Protein AF-A0AAE9DNB1-F1 (afdb_monomer)

Nearest PDB structures (foldseek):
  2cpq-assembly1_A  TM=4.325E-01  e=3.159E+00  Homo sapiens
  2qnd-assembly2_B  TM=4.187E-01  e=4.924E+00  Homo sapiens
  8i0p-assembly1_O  TM=4.265E-01  e=7.204E+00  Homo sapiens
  7lu8-assembly1_A  TM=4.722E-01  e=7.675E+00  Homo sapiens
  2hiy-assembly1_B  TM=3.455E-01  e=8.713E+00  Streptococcus pneumoniae TIGR4

Organism: Caenorhabditis briggsae (NCBI:txid6238)

Structure (mmCIF, N/CA/C/O backbone):
data_AF-A0AAE9DNB1-F1
#
_entry.id   AF-A0AAE9DNB1-F1
#
loop_
_atom_site.group_PDB
_atom_site.id
_atom_site.type_symbol
_atom_site.label_atom_id
_atom_site.label_alt_id
_atom_site.label_comp_id
_atom_site.label_asym_id
_atom_site.label_entity_id
_atom_site.label_seq_id
_atom_site.pdbx_PDB_ins_code
_atom_site.Cartn_x
_atom_site.Cartn_y
_atom_site.Cartn_z
_atom_site.occupancy
_atom_site.B_iso_or_equiv
_atom_site.auth_seq_id
_atom_site.auth_comp_id
_atom_site.auth_asym_id
_atom_site.auth_atom_id
_atom_site.pdbx_PDB_model_num
ATOM 1 N N . MET A 1 1 ? -0.825 -10.882 4.317 1.00 39.72 1 MET A N 1
ATOM 2 C CA . MET A 1 1 ? -0.260 -10.509 3.007 1.00 39.72 1 MET A CA 1
ATOM 3 C C . MET A 1 1 ? -1.409 -9.978 2.186 1.00 39.72 1 MET A C 1
ATOM 5 O O . MET A 1 1 ? -2.248 -10.760 1.765 1.00 39.72 1 MET A O 1
ATOM 9 N N . MET A 1 2 ? -1.492 -8.659 2.060 1.00 45.00 2 MET A N 1
ATOM 10 C CA . MET A 1 2 ? -2.444 -7.967 1.210 1.00 45.00 2 MET A CA 1
ATOM 11 C C . MET A 1 2 ? -2.072 -8.243 -0.237 1.00 45.00 2 MET A C 1
ATOM 13 O O . MET A 1 2 ? -0.975 -7.932 -0.697 1.00 45.00 2 MET A O 1
ATOM 17 N N . LEU A 1 3 ? -2.996 -8.883 -0.928 1.00 46.09 3 LEU A N 1
ATOM 18 C CA . LEU A 1 3 ? -2.931 -9.140 -2.344 1.00 46.09 3 LEU A CA 1
ATOM 19 C C . LEU A 1 3 ? -3.875 -8.154 -3.013 1.00 46.09 3 LEU A C 1
ATOM 21 O O . LEU A 1 3 ? -5.077 -8.119 -2.737 1.00 46.09 3 LEU A O 1
ATOM 25 N N . VAL A 1 4 ? -3.289 -7.325 -3.866 1.00 54.69 4 VAL A N 1
ATOM 26 C CA . VAL A 1 4 ? -4.023 -6.426 -4.744 1.00 54.69 4 VAL A CA 1
ATOM 27 C C . VAL A 1 4 ? -4.200 -7.163 -6.056 1.00 54.69 4 VAL A C 1
ATOM 29 O O . VAL A 1 4 ? -3.256 -7.309 -6.833 1.00 54.69 4 VAL A O 1
ATOM 32 N N . PHE A 1 5 ? -5.401 -7.676 -6.288 1.00 55.28 5 PHE A N 1
ATOM 33 C CA . PHE A 1 5 ? -5.749 -8.266 -7.569 1.00 55.28 5 PHE A CA 1
ATOM 34 C C . PHE A 1 5 ? -6.357 -7.177 -8.434 1.00 55.28 5 PHE A C 1
ATOM 36 O O . PHE A 1 5 ? -7.353 -6.566 -8.064 1.00 55.28 5 PHE A O 1
ATOM 43 N N . GLY A 1 6 ? -5.731 -6.910 -9.572 1.00 60.50 6 GLY A N 1
ATOM 44 C CA . GLY A 1 6 ? -6.165 -5.875 -10.497 1.00 60.50 6 GLY A CA 1
ATOM 45 C C . GLY A 1 6 ? -6.032 -6.346 -11.932 1.00 60.50 6 GLY A C 1
ATOM 46 O O . GLY A 1 6 ? -5.068 -7.038 -12.269 1.00 60.50 6 GLY A O 1
ATOM 47 N N . LYS A 1 7 ? -6.974 -5.955 -12.792 1.00 62.94 7 LYS A N 1
ATOM 48 C CA . LYS A 1 7 ? -6.807 -6.071 -14.241 1.00 62.94 7 LYS A CA 1
ATOM 49 C C . LYS A 1 7 ? -6.617 -4.683 -14.842 1.00 62.94 7 LYS A C 1
ATOM 51 O O . LYS A 1 7 ? -7.499 -3.828 -14.791 1.00 62.94 7 LYS A O 1
ATOM 56 N N . VAL A 1 8 ? -5.449 -4.475 -15.440 1.00 69.62 8 VAL A N 1
ATOM 57 C CA . VAL A 1 8 ? -5.194 -3.305 -16.279 1.00 69.62 8 VAL A CA 1
ATOM 58 C C . VAL A 1 8 ? -5.805 -3.580 -17.650 1.00 69.62 8 VAL A C 1
ATOM 60 O O . VAL A 1 8 ? -5.462 -4.574 -18.293 1.00 69.62 8 VAL A O 1
ATOM 63 N N . GLU A 1 9 ? -6.708 -2.717 -18.106 1.00 71.31 9 GLU A N 1
ATOM 64 C CA . GLU A 1 9 ? -7.302 -2.804 -19.440 1.00 71.31 9 GLU A CA 1
ATOM 65 C C . GLU A 1 9 ? -6.938 -1.570 -20.269 1.00 71.31 9 GLU A C 1
ATOM 67 O O . GLU A 1 9 ? -6.802 -0.463 -19.752 1.00 71.31 9 GLU A O 1
ATOM 72 N N . ASN A 1 10 ? -6.810 -1.746 -21.586 1.00 74.81 10 ASN A N 1
ATOM 73 C CA . ASN A 1 10 ? -6.591 -0.643 -22.531 1.00 74.81 10 ASN A CA 1
ATOM 74 C C . ASN A 1 10 ? -5.307 0.181 -22.269 1.00 74.81 10 ASN A C 1
ATOM 76 O O . ASN A 1 10 ? -5.272 1.387 -22.529 1.00 74.81 10 ASN A O 1
ATOM 80 N N . VAL A 1 11 ? -4.248 -0.463 -21.762 1.00 78.50 11 VAL A N 1
ATOM 81 C CA . VAL A 1 11 ? -2.911 0.125 -21.564 1.00 78.50 11 VAL A CA 1
ATOM 82 C C . VAL A 1 11 ? -1.888 -0.706 -22.319 1.00 78.50 11 VAL A C 1
ATOM 84 O O . VAL A 1 11 ? -1.831 -1.922 -22.140 1.00 78.50 11 VAL A O 1
ATOM 87 N N . ASP A 1 12 ? -1.066 -0.046 -23.130 1.00 86.25 12 ASP A N 1
ATOM 88 C CA . ASP A 1 12 ? 0.151 -0.660 -23.644 1.00 86.25 12 ASP A CA 1
ATOM 89 C C . ASP A 1 12 ? 1.218 -0.637 -22.544 1.00 86.25 12 ASP A C 1
ATOM 91 O O . ASP A 1 12 ? 1.719 0.415 -22.149 1.00 86.25 12 ASP A O 1
ATOM 95 N N . LEU A 1 13 ? 1.545 -1.821 -22.030 1.00 84.31 13 LEU A N 1
ATOM 96 C CA . LEU A 1 13 ? 2.520 -2.012 -20.960 1.00 84.31 13 LEU A CA 1
ATO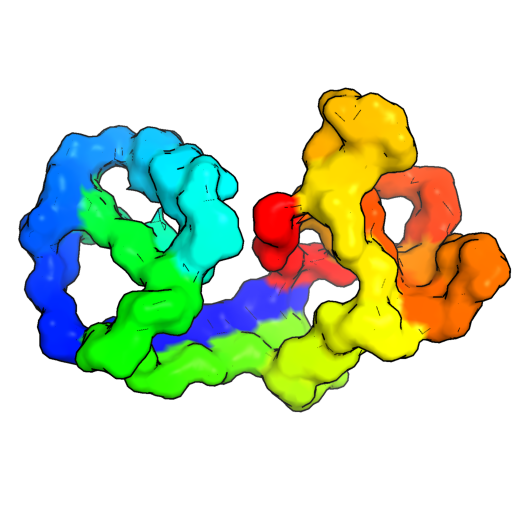M 97 C C . LEU A 1 13 ? 3.970 -1.707 -21.391 1.00 84.31 13 LEU A C 1
ATOM 99 O O . LEU A 1 13 ? 4.879 -1.737 -20.559 1.00 84.31 13 LEU A O 1
ATOM 103 N N . ALA A 1 14 ? 4.202 -1.415 -22.672 1.00 88.75 14 ALA A N 1
ATOM 104 C CA . ALA A 1 14 ? 5.486 -0.974 -23.205 1.00 88.75 14 ALA A CA 1
ATOM 105 C C . ALA A 1 14 ? 5.618 0.556 -23.342 1.00 88.75 14 ALA A C 1
ATOM 107 O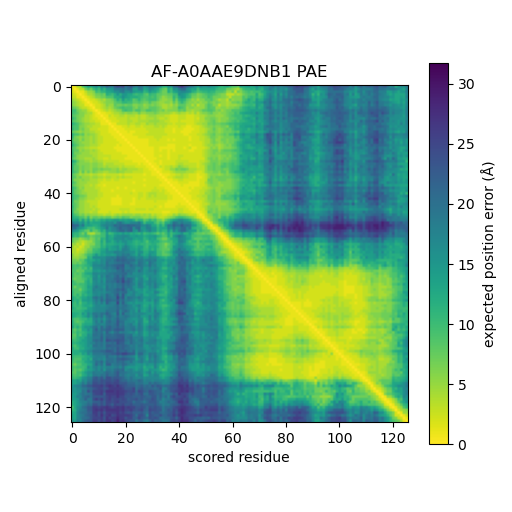 O . ALA A 1 14 ? 6.723 1.031 -23.593 1.00 88.75 14 ALA A O 1
ATOM 108 N N . ASP A 1 15 ? 4.547 1.332 -23.137 1.00 88.62 15 ASP A N 1
ATOM 109 C CA . ASP A 1 15 ? 4.546 2.798 -23.328 1.00 88.62 15 ASP A CA 1
ATOM 110 C C . ASP A 1 15 ? 5.209 3.570 -22.165 1.00 88.62 15 ASP A C 1
ATOM 112 O O . ASP A 1 15 ? 5.429 4.779 -22.220 1.00 88.62 15 ASP A O 1
ATOM 116 N N . GLY A 1 16 ? 5.560 2.871 -21.082 1.00 88.69 16 GLY A N 1
ATOM 117 C CA . GLY A 1 16 ? 6.235 3.472 -19.935 1.00 88.69 16 GLY A CA 1
ATOM 118 C C . GLY A 1 16 ? 7.677 3.908 -20.239 1.00 88.69 16 GLY A C 1
ATOM 119 O O . GLY A 1 16 ? 8.384 3.232 -20.991 1.00 88.69 16 GLY A O 1
ATOM 120 N N . PRO A 1 17 ? 8.189 4.985 -19.617 1.00 93.31 17 PRO A N 1
ATOM 121 C CA . PRO A 1 17 ? 9.609 5.328 -19.695 1.00 93.31 17 PRO A CA 1
ATOM 122 C C . PRO A 1 17 ? 10.492 4.216 -19.116 1.00 93.31 17 PRO A C 1
ATOM 124 O O . PRO A 1 17 ? 10.143 3.596 -18.110 1.00 93.31 17 PRO A O 1
ATOM 127 N N . VAL A 1 18 ? 11.673 4.004 -19.705 1.00 95.12 18 VAL A N 1
ATOM 128 C CA . VAL A 1 18 ? 12.663 3.068 -19.154 1.00 95.12 18 VAL A CA 1
ATOM 129 C C . VAL A 1 18 ? 13.245 3.643 -17.862 1.00 95.12 18 VAL A C 1
ATOM 131 O O . VAL A 1 18 ? 13.827 4.730 -17.864 1.00 95.12 18 VAL A O 1
ATOM 134 N N . LYS A 1 19 ? 13.086 2.919 -16.752 1.00 93.19 19 LYS A N 1
ATOM 135 C CA . LYS A 1 19 ? 13.600 3.285 -15.423 1.00 93.19 19 LYS A CA 1
ATOM 136 C C . LYS A 1 19 ? 14.351 2.104 -14.807 1.00 93.19 19 LYS A C 1
ATOM 138 O O . LYS A 1 19 ? 14.132 0.958 -15.182 1.00 93.19 19 LYS A O 1
ATOM 143 N N . SER A 1 20 ? 15.221 2.376 -13.832 1.00 90.62 20 SER A N 1
ATOM 144 C CA . SER A 1 20 ? 15.668 1.320 -12.918 1.00 90.62 20 SER A CA 1
ATOM 145 C C . SER A 1 20 ? 14.488 0.844 -12.070 1.00 90.62 20 SER A C 1
ATOM 147 O O . SER A 1 20 ? 13.562 1.617 -11.814 1.00 90.62 20 SER A O 1
ATOM 149 N N . GLU A 1 21 ? 14.533 -0.404 -11.606 1.00 82.75 21 GLU A N 1
ATOM 150 C CA . GLU A 1 21 ? 13.504 -0.973 -10.726 1.00 82.75 21 GLU A CA 1
ATOM 151 C C . GLU A 1 21 ? 13.247 -0.065 -9.515 1.00 82.75 21 GLU A C 1
ATOM 153 O O . GLU A 1 21 ? 12.113 0.345 -9.274 1.00 82.75 21 GLU A O 1
ATOM 158 N N . LYS A 1 22 ? 14.325 0.381 -8.851 1.00 84.12 22 LYS A N 1
ATOM 159 C CA . LYS A 1 22 ? 14.258 1.341 -7.744 1.00 84.12 22 LYS A CA 1
ATOM 160 C C . LYS A 1 22 ? 13.507 2.621 -8.118 1.00 84.12 22 LYS A C 1
ATOM 162 O O . LYS A 1 22 ? 12.596 3.010 -7.407 1.00 84.12 22 LYS A O 1
ATOM 167 N N . ASN A 1 23 ? 13.846 3.260 -9.238 1.00 88.31 23 ASN A N 1
ATOM 168 C CA . ASN A 1 23 ? 13.211 4.524 -9.625 1.00 88.31 23 ASN A CA 1
ATOM 169 C C . ASN A 1 23 ? 11.763 4.337 -10.105 1.00 88.31 23 ASN A C 1
ATOM 171 O O . ASN A 1 23 ? 10.986 5.291 -10.109 1.00 88.31 23 ASN A O 1
ATOM 175 N N . CYS A 1 24 ? 11.405 3.134 -10.555 1.00 85.38 24 CYS A N 1
ATOM 176 C CA . CYS A 1 24 ? 10.030 2.794 -10.887 1.00 85.38 24 CYS A CA 1
ATOM 177 C C . CYS A 1 24 ? 9.170 2.693 -9.626 1.00 85.38 24 CYS A C 1
ATOM 179 O O . CYS A 1 24 ? 8.122 3.332 -9.541 1.00 85.38 24 CYS A O 1
ATOM 181 N N . ILE A 1 25 ? 9.672 1.963 -8.628 1.00 78.94 25 ILE A N 1
ATOM 182 C CA . ILE A 1 25 ? 9.016 1.776 -7.333 1.00 78.94 25 ILE A CA 1
ATOM 183 C C . ILE A 1 25 ? 8.962 3.100 -6.562 1.00 78.94 25 ILE A C 1
ATOM 185 O O . ILE A 1 25 ? 7.875 3.536 -6.193 1.00 78.94 25 ILE A O 1
ATOM 189 N N . ASP A 1 26 ? 10.102 3.777 -6.387 1.00 81.94 26 ASP A N 1
ATOM 190 C CA . ASP A 1 26 ? 10.196 5.055 -5.668 1.00 81.94 26 ASP A CA 1
ATOM 191 C C . ASP A 1 26 ? 9.300 6.126 -6.310 1.00 81.94 26 ASP A C 1
ATOM 193 O O . ASP A 1 26 ? 8.710 6.946 -5.612 1.00 81.94 26 ASP A O 1
ATOM 197 N N . GLY A 1 27 ? 9.180 6.113 -7.644 1.00 83.94 27 GLY A N 1
ATOM 198 C CA . GLY A 1 27 ? 8.315 7.035 -8.374 1.00 83.94 27 GLY A CA 1
ATOM 199 C C . GLY A 1 27 ? 6.845 6.861 -7.998 1.00 83.94 27 GLY A C 1
ATOM 200 O O . GLY A 1 27 ? 6.200 7.835 -7.627 1.00 83.94 27 GLY A O 1
ATOM 201 N N . CYS A 1 28 ? 6.339 5.626 -8.023 1.00 82.56 28 CYS A N 1
ATOM 202 C CA . CYS A 1 28 ? 4.986 5.333 -7.547 1.00 82.56 28 CYS A CA 1
ATOM 203 C C . CYS A 1 28 ? 4.830 5.661 -6.055 1.00 82.56 28 CYS A C 1
ATOM 205 O O . CYS A 1 28 ? 3.862 6.299 -5.675 1.00 82.56 28 CYS A O 1
ATOM 207 N N . PHE A 1 29 ? 5.821 5.333 -5.222 1.00 75.94 29 PHE A N 1
ATOM 208 C CA . PHE A 1 29 ? 5.796 5.647 -3.788 1.00 75.94 29 PHE A CA 1
ATOM 209 C C . PHE A 1 29 ? 5.737 7.155 -3.490 1.00 75.94 29 PHE A C 1
ATOM 211 O O . PHE A 1 29 ? 5.202 7.580 -2.472 1.00 75.94 29 PHE A O 1
ATOM 218 N N . SER A 1 30 ? 6.298 7.988 -4.369 1.00 79.19 30 SER A N 1
ATOM 219 C CA . SER A 1 30 ? 6.244 9.446 -4.225 1.00 79.19 30 SER A CA 1
ATOM 220 C C . SER A 1 30 ? 4.912 10.071 -4.660 1.00 79.19 30 SER A C 1
ATOM 222 O O . SER A 1 30 ? 4.670 11.242 -4.363 1.00 79.19 30 SER A O 1
ATOM 224 N N . GLU A 1 31 ? 4.052 9.317 -5.351 1.00 77.44 31 GLU A N 1
ATOM 225 C CA . GLU A 1 31 ? 2.745 9.771 -5.826 1.00 77.44 31 GLU A CA 1
ATOM 226 C C . GLU A 1 31 ? 1.633 9.315 -4.875 1.00 77.44 31 GLU A C 1
ATOM 228 O O . GLU A 1 31 ? 1.374 8.127 -4.715 1.00 77.44 31 GLU A O 1
ATOM 233 N N . THR A 1 32 ? 0.923 10.274 -4.276 1.00 72.00 32 THR A N 1
ATOM 234 C CA . THR A 1 32 ? -0.091 10.021 -3.234 1.00 72.00 32 THR A CA 1
ATOM 235 C C . THR A 1 32 ? -1.276 9.170 -3.684 1.00 72.00 32 THR A C 1
ATOM 237 O O . THR A 1 32 ? -2.019 8.666 -2.847 1.00 72.00 32 THR A O 1
ATOM 240 N N . ASP A 1 33 ? -1.513 9.062 -4.990 1.00 72.06 33 ASP A N 1
ATOM 241 C CA . ASP A 1 33 ? -2.601 8.273 -5.556 1.00 72.06 33 ASP A CA 1
ATOM 242 C C . ASP A 1 33 ? -2.120 7.048 -6.340 1.00 72.06 33 ASP A C 1
ATOM 244 O O . ASP A 1 33 ? -2.970 6.328 -6.863 1.00 72.06 33 ASP A O 1
ATOM 248 N N . CYS A 1 34 ? -0.813 6.761 -6.403 1.00 77.44 34 CYS A N 1
ATOM 249 C CA . CYS A 1 34 ? -0.312 5.565 -7.076 1.00 77.44 34 CYS A CA 1
ATOM 250 C C . CYS A 1 34 ? -0.575 4.298 -6.256 1.00 77.44 34 CYS A C 1
ATOM 252 O O . CYS A 1 34 ? -0.205 4.188 -5.091 1.00 77.44 34 CYS A O 1
ATOM 254 N N . VAL A 1 35 ? -1.204 3.312 -6.896 1.00 74.62 35 VAL A N 1
ATOM 255 C CA . VAL A 1 35 ? -1.553 2.016 -6.301 1.00 74.62 35 VAL A CA 1
ATOM 256 C C . VAL A 1 35 ? -0.701 0.867 -6.834 1.00 74.62 35 VAL A C 1
ATOM 258 O O . VAL A 1 35 ? -0.491 -0.106 -6.118 1.00 74.62 35 VAL A O 1
ATOM 261 N N . VAL A 1 36 ? -0.201 0.947 -8.074 1.00 78.62 36 VAL A N 1
ATOM 262 C CA . VAL A 1 36 ? 0.627 -0.114 -8.676 1.00 78.62 36 VAL A CA 1
ATOM 263 C C . VAL A 1 36 ? 1.731 0.488 -9.540 1.00 78.62 36 VAL A C 1
ATOM 265 O O . VAL A 1 36 ? 1.452 1.265 -10.447 1.00 78.62 36 VAL A O 1
ATOM 268 N N . ALA A 1 37 ? 2.975 0.057 -9.325 1.00 85.56 37 ALA A N 1
ATOM 269 C CA . ALA A 1 37 ? 4.064 0.210 -10.287 1.00 85.56 37 ALA A CA 1
ATOM 270 C C . ALA A 1 37 ? 4.234 -1.097 -11.070 1.00 85.56 37 ALA A C 1
ATOM 272 O O . ALA A 1 37 ? 4.390 -2.167 -10.484 1.00 85.56 37 ALA A O 1
ATOM 273 N N . TYR A 1 38 ? 4.224 -1.016 -12.393 1.00 85.00 38 TYR A N 1
ATOM 274 C CA . TYR A 1 38 ? 4.509 -2.131 -13.286 1.00 85.00 38 TYR A CA 1
ATOM 275 C C . TYR A 1 38 ? 5.804 -1.868 -14.046 1.00 85.00 38 TYR A C 1
ATOM 277 O O . TYR A 1 38 ? 5.983 -0.791 -14.613 1.00 85.00 38 TYR A O 1
ATOM 285 N N . MET A 1 39 ? 6.672 -2.877 -14.109 1.00 88.69 39 MET A N 1
ATOM 286 C CA . MET A 1 39 ? 7.861 -2.874 -14.953 1.00 88.69 39 MET A CA 1
ATOM 287 C C . MET A 1 39 ? 7.885 -4.125 -15.829 1.00 88.69 39 MET A C 1
ATOM 289 O O . MET A 1 39 ? 7.745 -5.241 -15.329 1.00 88.69 39 MET A O 1
ATOM 293 N N . ASN A 1 40 ? 8.089 -3.944 -17.134 1.00 85.38 40 ASN A N 1
ATOM 294 C CA . ASN A 1 40 ? 8.318 -5.063 -18.047 1.00 85.38 40 ASN A CA 1
ATOM 295 C C . ASN A 1 40 ? 9.808 -5.456 -18.115 1.00 85.38 40 ASN A C 1
ATOM 297 O O . ASN A 1 40 ? 10.683 -4.781 -17.575 1.00 85.38 40 ASN A O 1
ATOM 301 N N . SER A 1 41 ? 10.119 -6.528 -18.848 1.00 91.00 41 SER A N 1
ATOM 302 C CA . SER A 1 41 ? 11.494 -7.023 -19.028 1.00 91.00 41 SER A CA 1
ATOM 303 C C . SER A 1 41 ? 12.446 -6.042 -19.723 1.00 91.00 41 SER A C 1
ATOM 305 O O . SER A 1 41 ? 13.659 -6.210 -19.635 1.00 91.00 41 SER A O 1
ATOM 307 N N . ASN A 1 42 ? 11.914 -5.041 -20.427 1.00 91.19 42 ASN A N 1
ATOM 308 C CA . ASN A 1 42 ? 12.692 -4.009 -21.113 1.00 91.19 42 ASN A CA 1
ATOM 309 C C . ASN A 1 42 ? 12.940 -2.781 -20.215 1.00 91.19 42 ASN A C 1
ATOM 311 O O . ASN A 1 42 ? 13.586 -1.826 -20.643 1.00 91.19 42 ASN A O 1
ATOM 315 N N . GLY A 1 43 ? 12.426 -2.791 -18.980 1.00 89.31 43 GLY A N 1
ATOM 316 C CA . GLY A 1 43 ? 12.554 -1.701 -18.017 1.00 89.31 43 GLY A CA 1
ATOM 317 C C . GLY A 1 43 ? 11.536 -0.574 -18.196 1.00 89.31 43 GLY A C 1
ATOM 318 O O . GLY A 1 43 ? 11.630 0.423 -17.479 1.00 89.31 43 GLY A O 1
ATOM 319 N N . ASN A 1 44 ? 10.567 -0.695 -19.116 1.00 92.81 44 ASN A N 1
ATOM 320 C CA . ASN A 1 44 ? 9.477 0.278 -19.230 1.00 92.81 44 ASN A CA 1
ATOM 321 C C . ASN A 1 44 ? 8.652 0.244 -17.941 1.00 92.81 44 ASN A C 1
ATOM 323 O O . ASN A 1 44 ? 8.147 -0.813 -17.562 1.00 92.81 44 ASN A O 1
ATOM 327 N N . CYS A 1 45 ? 8.530 1.395 -17.287 1.00 91.44 45 CYS A N 1
ATOM 328 C CA . CYS A 1 45 ? 7.853 1.550 -16.009 1.00 91.44 45 CYS A CA 1
ATOM 329 C C . CYS A 1 45 ? 6.556 2.346 -16.162 1.00 91.44 45 CYS A C 1
ATOM 331 O O . CYS A 1 45 ? 6.576 3.459 -16.690 1.00 91.44 45 CYS A O 1
ATOM 333 N N . ILE A 1 46 ? 5.453 1.815 -15.642 1.00 87.56 46 ILE A N 1
ATOM 334 C CA . ILE A 1 46 ? 4.142 2.467 -15.629 1.00 87.56 46 ILE A CA 1
ATOM 335 C C . ILE A 1 46 ? 3.610 2.480 -14.199 1.00 87.56 46 ILE A C 1
ATOM 337 O O . ILE A 1 46 ? 3.576 1.443 -13.541 1.00 87.56 46 ILE A O 1
ATOM 341 N N . SER A 1 47 ? 3.175 3.652 -13.746 1.00 84.75 47 SER A N 1
ATOM 342 C CA . SER A 1 47 ? 2.443 3.828 -12.493 1.00 84.75 47 SER A CA 1
ATOM 343 C C . SER A 1 47 ? 0.943 3.870 -12.774 1.00 84.75 47 SER A C 1
ATOM 345 O O . SER A 1 47 ? 0.498 4.448 -13.768 1.00 84.75 47 SER A O 1
ATOM 347 N N . PHE A 1 48 ? 0.167 3.247 -11.903 1.00 78.44 48 PHE A N 1
ATOM 348 C CA . PHE A 1 48 ? -1.283 3.168 -11.970 1.00 78.44 48 PHE A CA 1
ATOM 349 C C . PHE A 1 48 ? -1.860 3.824 -10.729 1.00 78.44 48 PHE A C 1
ATOM 351 O O . PHE A 1 48 ? -1.578 3.360 -9.628 1.00 78.44 48 PHE A O 1
ATOM 358 N N . ASN A 1 49 ? -2.685 4.855 -10.911 1.00 76.44 49 ASN A N 1
ATOM 359 C CA . ASN A 1 49 ? -3.201 5.662 -9.809 1.00 76.44 49 ASN A CA 1
ATOM 360 C C . ASN A 1 49 ? -4.705 5.424 -9.591 1.00 76.44 49 ASN A C 1
ATOM 362 O O . ASN A 1 49 ? -5.429 5.108 -10.538 1.00 76.44 49 ASN A O 1
ATO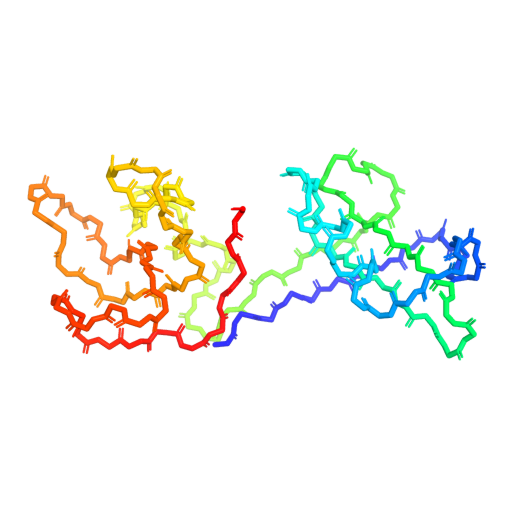M 366 N N . TYR A 1 50 ? -5.190 5.608 -8.360 1.00 65.81 50 TYR A N 1
ATOM 367 C CA . TYR A 1 50 ? -6.595 5.419 -7.969 1.00 65.81 50 TYR A CA 1
ATOM 368 C C . TYR A 1 50 ? -7.555 6.284 -8.804 1.00 65.81 50 TYR A C 1
ATOM 370 O O . TYR A 1 50 ? -8.610 5.816 -9.225 1.00 65.81 50 TYR A O 1
ATOM 378 N N . ASN A 1 51 ? -7.149 7.520 -9.119 1.00 60.41 51 ASN A N 1
ATOM 379 C CA . ASN A 1 51 ? -7.932 8.478 -9.909 1.00 60.41 51 ASN A CA 1
ATOM 380 C C . ASN A 1 51 ? -7.771 8.309 -11.427 1.00 60.41 51 ASN A C 1
ATOM 382 O O . ASN A 1 51 ? -8.278 9.121 -12.205 1.00 60.41 51 ASN A O 1
ATOM 386 N N . TYR A 1 52 ? -7.068 7.273 -11.892 1.00 59.34 52 TYR A N 1
ATOM 387 C CA . TYR A 1 52 ? -6.939 6.977 -13.317 1.0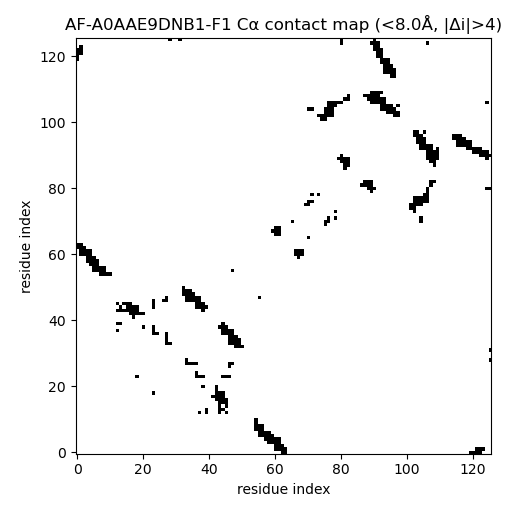0 59.34 52 TYR A CA 1
ATOM 388 C C . TYR A 1 52 ? -8.218 6.271 -13.820 1.00 59.34 52 TYR A C 1
ATOM 390 O O . TYR A 1 52 ? -8.192 5.133 -14.296 1.00 59.34 52 TYR A O 1
ATOM 398 N N . GLU A 1 53 ? -9.353 6.972 -13.695 1.00 51.34 53 GLU A N 1
ATOM 399 C CA . GLU A 1 53 ? -10.762 6.536 -13.788 1.00 51.34 53 GLU A CA 1
ATOM 400 C C . GLU A 1 53 ? -11.202 5.894 -15.127 1.00 51.34 53 GLU A C 1
ATOM 402 O O . GLU A 1 53 ? -12.395 5.754 -15.390 1.00 51.34 53 GLU A O 1
ATOM 407 N N . LYS A 1 54 ? -10.288 5.475 -16.012 1.00 51.47 54 LYS A N 1
ATOM 408 C CA . LYS A 1 54 ? -10.653 4.820 -17.286 1.00 51.47 54 LYS A CA 1
ATOM 409 C C . LYS A 1 54 ? -9.812 3.621 -17.727 1.00 51.47 54 LYS A C 1
ATOM 411 O O . LYS A 1 54 ? -10.153 3.041 -18.755 1.00 51.47 54 LYS A O 1
ATOM 416 N N . LYS A 1 55 ? -8.743 3.232 -17.020 1.00 58.22 55 LYS A N 1
ATOM 417 C CA . LYS A 1 55 ? -7.862 2.128 -17.486 1.00 58.22 55 LYS A CA 1
ATOM 418 C C . LYS A 1 55 ? -7.625 0.996 -16.485 1.00 58.22 55 LYS A C 1
ATOM 420 O O . LYS A 1 55 ? -7.043 -0.029 -16.830 1.00 58.22 55 LYS A O 1
ATOM 425 N N . LEU A 1 56 ? -8.100 1.155 -15.257 1.00 60.41 56 LEU A N 1
ATOM 426 C CA . LEU A 1 56 ? -8.058 0.111 -14.245 1.00 60.41 56 LEU A CA 1
ATOM 427 C C . LEU A 1 56 ? -9.490 -0.317 -13.957 1.00 60.41 56 LEU A C 1
ATOM 429 O O . LEU A 1 56 ? -10.275 0.452 -13.407 1.00 60.41 56 LEU A O 1
ATOM 433 N N . SER A 1 57 ? -9.840 -1.529 -14.369 1.00 53.62 57 SER A N 1
ATOM 434 C CA . SER A 1 57 ? -11.144 -2.121 -14.090 1.00 53.62 57 SER A CA 1
ATOM 435 C C . SER A 1 57 ? -10.936 -3.302 -13.151 1.00 53.62 57 SER A C 1
ATOM 437 O O . SER A 1 57 ? -10.173 -4.207 -13.479 1.00 53.62 57 SER A O 1
ATOM 439 N N . HIS A 1 58 ? -11.655 -3.313 -12.026 1.00 58.00 58 HIS A N 1
ATOM 440 C CA . HIS A 1 58 ? -11.655 -4.389 -11.026 1.00 58.00 58 HIS A CA 1
ATOM 441 C C . HIS A 1 58 ? -10.364 -4.474 -10.203 1.00 58.00 58 HIS A C 1
ATOM 443 O O . HIS A 1 58 ? -9.478 -5.266 -10.508 1.00 58.00 58 HIS A O 1
ATOM 449 N N . PHE A 1 59 ? -10.290 -3.676 -9.133 1.00 57.41 59 PHE A N 1
ATOM 450 C CA . PHE A 1 59 ? -9.382 -3.943 -8.020 1.00 57.41 59 PHE A CA 1
ATOM 451 C C . PHE A 1 59 ? -10.128 -4.694 -6.921 1.00 57.41 59 PHE A C 1
ATOM 453 O O . PHE A 1 59 ? -11.104 -4.184 -6.369 1.00 57.41 59 PHE A O 1
ATOM 460 N N . GLU A 1 60 ? -9.648 -5.884 -6.588 1.00 57.19 60 GLU A N 1
ATOM 461 C CA . GLU A 1 60 ? -10.037 -6.607 -5.387 1.00 57.19 60 GLU A CA 1
ATOM 462 C C . GLU A 1 60 ? -8.861 -6.623 -4.417 1.00 57.19 60 GLU A C 1
ATOM 464 O O . GLU A 1 60 ? -7.789 -7.165 -4.692 1.00 57.19 60 GLU A O 1
ATOM 469 N N . TRP A 1 61 ? -9.085 -6.002 -3.265 1.00 60.03 61 TRP A N 1
ATOM 470 C CA . TRP A 1 61 ? -8.184 -6.071 -2.128 1.00 60.03 61 TRP A CA 1
ATOM 471 C C . TRP A 1 61 ? -8.584 -7.272 -1.288 1.00 60.03 61 TRP A C 1
ATOM 473 O O . TRP A 1 61 ? -9.753 -7.418 -0.915 1.00 60.03 61 TRP A O 1
ATOM 483 N N . THR A 1 62 ? -7.621 -8.129 -0.979 1.00 57.25 62 THR A N 1
ATOM 484 C CA . THR A 1 62 ? -7.812 -9.185 0.010 1.00 57.25 62 THR A CA 1
ATOM 485 C C . THR A 1 62 ? -6.525 -9.401 0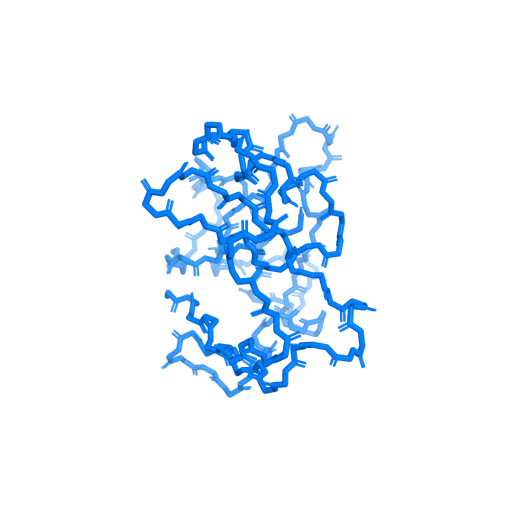.779 1.00 57.25 62 THR A C 1
ATOM 487 O O . THR A 1 62 ? -5.446 -9.505 0.209 1.00 57.25 62 THR A O 1
ATOM 490 N N . ASP A 1 63 ? -6.626 -9.465 2.095 1.00 59.03 63 ASP A N 1
ATOM 491 C CA . ASP A 1 63 ? -5.542 -9.887 2.980 1.00 59.03 63 ASP A CA 1
ATOM 492 C C . ASP A 1 63 ? -5.641 -11.382 3.333 1.00 59.03 63 ASP A C 1
ATOM 494 O O . ASP A 1 63 ? -4.788 -11.901 4.055 1.00 59.03 63 ASP A O 1
ATOM 498 N N . GLY A 1 64 ? -6.664 -12.075 2.811 1.00 58.53 64 GLY A N 1
ATOM 499 C CA . GLY A 1 64 ? -7.019 -13.450 3.164 1.00 58.53 64 GLY A CA 1
ATOM 500 C C . GLY A 1 64 ? -7.791 -13.587 4.484 1.00 58.53 64 GLY A C 1
ATOM 501 O O . GLY A 1 64 ? -8.195 -14.697 4.825 1.00 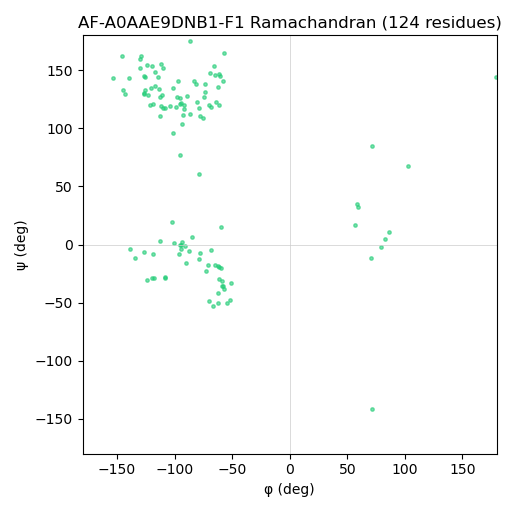58.53 64 GLY A O 1
ATOM 502 N N . TYR A 1 65 ? -8.027 -12.485 5.203 1.00 53.78 65 TYR A N 1
ATOM 503 C CA . TYR A 1 65 ? -8.654 -12.446 6.529 1.00 53.78 65 TYR A CA 1
ATOM 504 C C . TYR A 1 65 ? -9.970 -11.654 6.545 1.00 53.78 65 TYR A C 1
ATOM 506 O O . TYR A 1 65 ? -10.865 -11.963 7.333 1.00 53.78 65 TYR A O 1
ATOM 514 N N . THR A 1 66 ? -10.124 -10.664 5.665 1.00 58.94 66 THR A N 1
ATOM 515 C CA . THR A 1 66 ? -11.288 -9.778 5.573 1.00 58.94 66 THR A CA 1
ATOM 516 C C . THR A 1 66 ? -11.841 -9.695 4.146 1.00 58.94 66 THR A C 1
ATOM 518 O O . THR A 1 66 ? -11.204 -10.109 3.177 1.00 58.94 66 THR A O 1
ATOM 521 N N . LYS A 1 67 ? -13.087 -9.221 4.003 1.00 63.84 67 LYS A N 1
ATOM 522 C CA . LYS A 1 67 ? -13.695 -8.959 2.689 1.00 63.84 67 LYS A CA 1
ATOM 523 C C . LYS A 1 67 ? -13.429 -7.507 2.297 1.00 63.84 67 LYS A C 1
ATOM 525 O O . LYS A 1 67 ? -13.946 -6.599 2.945 1.00 63.84 67 LYS A O 1
ATOM 530 N N . GLY A 1 68 ? -12.690 -7.294 1.211 1.00 64.44 68 GLY A N 1
ATOM 531 C CA . GLY A 1 68 ? -12.348 -5.954 0.732 1.00 64.44 68 GLY A CA 1
ATOM 532 C C . GLY A 1 68 ? -11.334 -5.259 1.643 1.00 64.44 68 GLY A C 1
ATOM 533 O O . GLY A 1 68 ? -10.417 -5.888 2.156 1.00 64.44 68 GLY A O 1
ATOM 534 N N . ASN A 1 69 ? -11.500 -3.954 1.854 1.00 66.12 69 ASN A N 1
ATOM 535 C CA . ASN A 1 69 ? -10.598 -3.122 2.657 1.00 66.12 69 ASN A CA 1
ATOM 536 C C . ASN A 1 69 ? -11.138 -2.819 4.068 1.00 66.12 69 ASN A C 1
ATOM 538 O O . ASN A 1 69 ? -10.691 -1.866 4.702 1.00 66.12 69 ASN A O 1
ATOM 542 N N . SER A 1 70 ? -12.102 -3.595 4.576 1.00 72.44 70 SER A N 1
ATOM 543 C CA . SER A 1 70 ? -12.761 -3.301 5.859 1.00 72.44 70 SER A CA 1
ATOM 544 C C . SER A 1 70 ? -11.785 -3.245 7.039 1.00 72.44 70 SER A C 1
ATOM 546 O O . SER A 1 70 ? -11.996 -2.456 7.961 1.00 72.44 70 SER A O 1
ATOM 548 N N . ALA A 1 71 ? -10.702 -4.032 6.990 1.00 74.38 71 ALA A N 1
ATOM 549 C CA . ALA A 1 71 ? -9.617 -3.985 7.970 1.00 74.38 71 ALA A CA 1
ATOM 550 C C . ALA A 1 71 ? -8.964 -2.594 8.063 1.00 74.38 71 ALA A C 1
ATOM 552 O O . ALA A 1 71 ? -8.618 -2.157 9.154 1.00 74.38 71 ALA A O 1
ATOM 553 N N . LEU A 1 72 ? -8.854 -1.893 6.933 1.00 75.00 72 LEU A N 1
ATOM 554 C CA . LEU A 1 72 ? -8.189 -0.595 6.790 1.00 75.00 72 LEU A CA 1
ATOM 555 C C . LEU A 1 72 ? -9.151 0.591 6.927 1.00 75.00 72 LEU A C 1
ATOM 557 O O . LEU A 1 72 ? -8.757 1.740 6.747 1.00 75.00 72 LEU A O 1
ATOM 561 N N . SER A 1 73 ? -10.430 0.332 7.203 1.00 80.38 73 SER A N 1
ATOM 562 C CA . SER A 1 73 ? -11.394 1.402 7.456 1.00 80.38 73 SER A CA 1
ATOM 563 C C . SER A 1 73 ? -10.971 2.218 8.677 1.00 80.38 73 SER A C 1
ATOM 565 O O . SER A 1 73 ? -10.470 1.659 9.648 1.00 80.38 73 SER A O 1
ATOM 567 N N . SER A 1 74 ? -11.243 3.523 8.687 1.00 82.06 74 SER A N 1
ATOM 568 C CA . SER A 1 74 ? -10.927 4.388 9.836 1.00 82.06 74 SER A CA 1
ATOM 569 C C . SER A 1 74 ? -11.627 3.963 11.132 1.00 82.06 74 SER A C 1
ATOM 571 O O . SER A 1 74 ? -11.162 4.292 12.219 1.00 82.06 74 SER A O 1
ATOM 573 N N . SER A 1 75 ? -12.716 3.191 11.039 1.00 87.31 75 SER A N 1
ATOM 574 C CA . SER A 1 75 ? -13.371 2.559 12.189 1.00 87.31 75 SER A CA 1
ATOM 575 C C . SER A 1 75 ? -12.575 1.412 12.817 1.00 87.31 75 SER A C 1
ATOM 577 O O . SER A 1 75 ? -12.887 1.022 13.936 1.00 87.31 75 SER A O 1
ATOM 579 N N . ASN A 1 76 ? -11.588 0.851 12.113 1.00 84.19 76 ASN A N 1
ATOM 580 C CA . ASN A 1 76 ? -10.800 -0.292 12.574 1.00 84.19 76 ASN A CA 1
ATOM 581 C C . ASN A 1 76 ? -9.287 -0.032 12.604 1.00 84.19 76 ASN A C 1
ATOM 583 O O . ASN A 1 76 ? -8.604 -0.605 13.450 1.00 84.19 76 ASN A O 1
ATOM 587 N N . ALA A 1 77 ? -8.772 0.820 11.718 1.00 86.12 77 ALA A N 1
ATOM 588 C CA . ALA A 1 77 ? -7.359 1.152 11.617 1.00 86.12 77 ALA A CA 1
ATOM 589 C C . ALA A 1 77 ? -7.098 2.636 11.908 1.00 86.12 77 ALA A C 1
ATOM 591 O O . ALA A 1 77 ? -7.820 3.507 11.412 1.00 86.12 77 ALA A O 1
ATOM 592 N N . ALA A 1 78 ? -6.053 2.911 12.685 1.00 88.38 78 ALA A N 1
ATOM 593 C CA . ALA A 1 78 ? -5.415 4.218 12.770 1.00 88.38 78 ALA A CA 1
ATOM 594 C C . ALA A 1 78 ? -4.270 4.236 11.752 1.00 88.38 78 ALA A C 1
ATOM 596 O O . ALA A 1 78 ? -3.339 3.453 11.882 1.00 88.38 78 ALA A O 1
ATOM 597 N N . LEU A 1 79 ? -4.414 5.047 10.700 1.00 85.50 79 LEU A N 1
ATOM 598 C CA . LEU A 1 79 ? -3.439 5.166 9.614 1.00 85.50 79 LEU A CA 1
ATOM 599 C C . LEU A 1 79 ? -2.965 6.620 9.530 1.00 85.50 79 LEU A C 1
ATOM 601 O O . LEU A 1 79 ? -3.788 7.520 9.321 1.00 85.50 79 LEU A O 1
ATOM 605 N N . SER A 1 80 ? -1.670 6.851 9.699 1.00 82.75 80 SER A N 1
ATOM 606 C CA . SER A 1 80 ? -1.034 8.167 9.812 1.00 82.75 80 SER A CA 1
ATOM 607 C C . SER A 1 80 ? 0.005 8.431 8.697 1.00 82.75 80 SER A C 1
ATOM 609 O O . SER A 1 80 ? 0.233 9.584 8.312 1.00 82.75 80 SER A O 1
ATOM 611 N N . GLY A 1 81 ? 0.637 7.371 8.182 1.00 78.50 81 GLY A N 1
ATOM 612 C CA . GLY A 1 81 ? 1.818 7.339 7.317 1.00 78.50 81 GLY A CA 1
ATOM 613 C C . GLY A 1 81 ? 3.135 7.732 8.003 1.00 78.50 81 GLY A C 1
ATOM 614 O O . GLY A 1 81 ? 4.210 7.556 7.416 1.00 78.50 81 GLY A O 1
ATOM 615 N N . TRP A 1 82 ? 3.078 8.287 9.215 1.00 82.25 82 TRP A N 1
ATOM 616 C CA . TRP A 1 82 ? 4.204 8.881 9.930 1.00 82.25 82 TRP A CA 1
ATOM 617 C C . TRP A 1 82 ? 4.003 8.836 11.437 1.00 82.25 82 TRP A C 1
ATOM 619 O O . TRP A 1 82 ? 2.934 9.181 11.938 1.00 82.25 82 TRP A O 1
ATOM 629 N N . ASP A 1 83 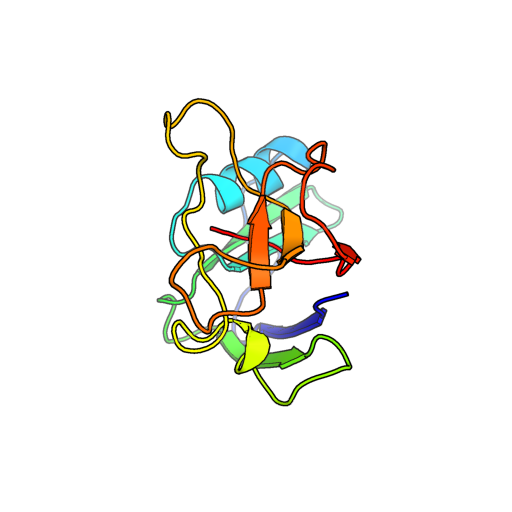? 5.102 8.606 12.150 1.00 83.62 83 ASP A N 1
ATOM 630 C CA . ASP A 1 83 ? 5.115 8.701 13.601 1.00 83.62 83 ASP A CA 1
ATOM 631 C C . ASP A 1 83 ? 4.661 10.087 14.089 1.00 83.62 83 ASP A C 1
ATOM 633 O O . ASP A 1 83 ? 4.653 11.089 13.362 1.00 83.62 83 ASP A O 1
ATOM 637 N N . TYR A 1 84 ? 4.338 10.171 15.379 1.00 84.62 84 TYR A N 1
ATOM 638 C CA . TYR A 1 84 ? 3.873 11.408 16.008 1.00 84.62 84 TYR A CA 1
ATOM 639 C C . TYR A 1 84 ? 4.794 12.618 15.739 1.00 84.62 84 TYR A C 1
ATOM 641 O O . TYR A 1 84 ? 4.321 13.751 15.602 1.00 84.62 84 TYR A O 1
ATOM 649 N N . TYR A 1 85 ? 6.108 12.390 15.626 1.00 88.38 85 TYR A N 1
ATOM 650 C CA . TYR A 1 85 ? 7.098 13.439 15.373 1.00 88.38 85 TYR A CA 1
ATOM 651 C C . TYR A 1 85 ? 7.335 13.746 13.888 1.00 88.38 85 TYR A C 1
ATOM 653 O O . TYR A 1 85 ? 8.045 14.708 13.585 1.00 88.38 85 TYR A O 1
ATOM 661 N N . LYS A 1 86 ? 6.730 12.992 12.962 1.00 84.44 86 LYS A N 1
ATOM 662 C CA . LYS A 1 86 ? 6.922 13.103 11.505 1.00 84.44 86 LYS A CA 1
ATOM 663 C C . LYS A 1 86 ? 8.377 12.918 11.071 1.00 84.44 86 LYS A C 1
ATOM 665 O O . LYS A 1 86 ? 8.859 13.583 10.153 1.00 84.44 86 LYS A O 1
ATOM 670 N N . THR A 1 87 ? 9.089 12.044 11.768 1.00 85.00 87 THR A N 1
ATOM 671 C CA . THR A 1 87 ? 10.495 11.711 11.531 1.00 85.00 87 THR A CA 1
ATOM 672 C C . THR A 1 87 ? 10.677 10.325 10.929 1.00 85.00 87 THR A C 1
ATOM 674 O O . THR A 1 87 ? 11.635 10.112 10.186 1.00 85.00 87 THR A O 1
ATOM 677 N N . VAL A 1 88 ? 9.752 9.403 11.196 1.00 80.56 88 VAL A N 1
ATOM 678 C CA . VAL A 1 88 ? 9.822 8.010 10.756 1.00 80.56 88 VAL A CA 1
ATOM 679 C C . VAL A 1 88 ? 8.554 7.661 9.992 1.00 80.56 88 VAL A C 1
ATOM 681 O O . VAL A 1 88 ? 7.446 7.967 10.424 1.00 80.56 88 VAL A O 1
ATOM 684 N N . ARG A 1 89 ? 8.728 7.023 8.832 1.00 78.19 89 ARG A N 1
ATOM 685 C CA . ARG A 1 89 ? 7.613 6.502 8.042 1.00 78.19 89 ARG A CA 1
ATOM 686 C C . ARG A 1 89 ? 7.031 5.256 8.696 1.00 78.19 89 ARG A C 1
ATOM 688 O O . ARG A 1 89 ? 7.763 4.309 8.990 1.00 78.19 89 ARG A O 1
ATOM 695 N N . GLU A 1 90 ? 5.716 5.241 8.833 1.00 78.25 90 GLU A N 1
ATOM 696 C CA . GLU A 1 90 ? 4.960 4.124 9.390 1.00 78.25 90 GLU A CA 1
ATOM 697 C C . GLU A 1 90 ? 4.451 3.231 8.253 1.00 78.25 90 GLU A C 1
ATOM 699 O O . GLU A 1 90 ? 3.310 3.306 7.817 1.00 78.25 90 GLU A O 1
ATOM 704 N N . ASN A 1 91 ? 5.354 2.419 7.697 1.00 71.44 91 ASN A N 1
ATOM 705 C CA . ASN A 1 91 ? 5.075 1.607 6.504 1.00 71.44 91 ASN A CA 1
ATOM 706 C C . ASN A 1 91 ? 4.625 0.173 6.822 1.00 71.44 91 ASN A C 1
ATOM 708 O O . ASN A 1 91 ? 4.391 -0.614 5.904 1.00 71.44 91 ASN A O 1
ATOM 712 N N . CYS A 1 92 ? 4.542 -0.196 8.099 1.00 74.12 92 CYS A N 1
ATOM 713 C CA . CYS A 1 92 ? 4.133 -1.526 8.526 1.00 74.12 92 CYS A CA 1
ATOM 714 C C . CYS A 1 92 ? 2.812 -1.464 9.282 1.00 74.12 92 CYS A C 1
ATOM 716 O O . CYS A 1 92 ? 2.582 -0.531 10.034 1.00 74.12 92 CYS A O 1
ATOM 718 N N . LEU A 1 93 ? 1.953 -2.472 9.110 1.00 78.50 93 LEU A N 1
ATOM 719 C CA . LEU A 1 93 ? 0.734 -2.597 9.907 1.00 78.50 93 LEU A CA 1
ATOM 720 C C . LEU A 1 93 ? 0.903 -3.629 11.007 1.00 78.50 93 LEU A C 1
ATOM 722 O O . LEU A 1 93 ? 1.356 -4.758 10.781 1.00 78.50 93 LEU A O 1
ATOM 726 N N . SER A 1 94 ? 0.445 -3.246 12.187 1.00 80.69 94 SER A N 1
ATOM 727 C CA . SER A 1 94 ? 0.437 -4.098 13.359 1.00 80.69 94 SER A CA 1
ATOM 728 C C . SER A 1 94 ? -0.955 -4.179 13.964 1.00 80.69 94 SER A C 1
ATOM 730 O O . SER A 1 94 ? -1.706 -3.202 13.975 1.00 80.69 94 SER A O 1
ATOM 732 N N . ALA A 1 95 ? -1.293 -5.361 14.478 1.00 82.12 95 ALA A N 1
ATOM 733 C CA . ALA A 1 95 ? -2.414 -5.497 15.391 1.00 82.12 95 ALA A CA 1
ATOM 734 C C . ALA A 1 95 ? -1.964 -4.946 16.749 1.00 82.12 95 ALA A C 1
ATOM 736 O O . ALA A 1 95 ? -1.126 -5.544 17.436 1.00 82.12 95 ALA A O 1
ATOM 737 N N . ALA A 1 96 ? -2.503 -3.789 17.117 1.00 80.81 96 ALA A N 1
ATOM 738 C CA . ALA A 1 96 ? -2.030 -3.003 18.246 1.00 80.81 96 ALA A CA 1
ATOM 739 C C . ALA A 1 96 ? -3.191 -2.605 19.158 1.00 80.81 96 ALA A C 1
ATOM 741 O O . ALA A 1 96 ? -4.333 -2.440 18.725 1.00 80.81 96 ALA A O 1
ATOM 742 N N . AR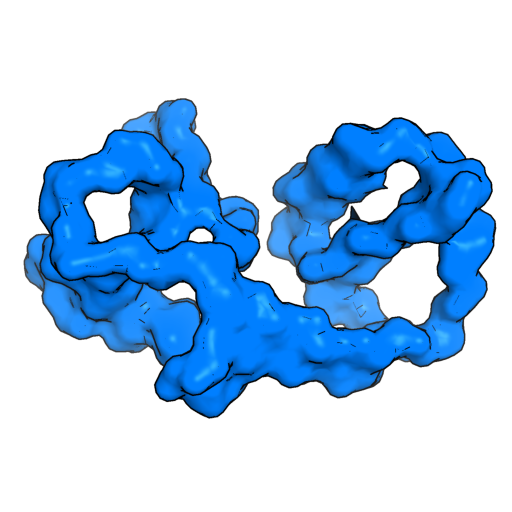G A 1 97 ? -2.883 -2.430 20.444 1.00 83.00 97 ARG A N 1
ATOM 743 C CA . ARG A 1 97 ? -3.783 -1.747 21.373 1.00 83.00 97 ARG A CA 1
ATOM 744 C C . ARG A 1 97 ? -3.477 -0.261 21.278 1.00 83.00 97 ARG A C 1
ATOM 746 O O . ARG A 1 97 ? -2.401 0.156 21.686 1.00 83.00 97 ARG A O 1
ATOM 753 N N . ILE A 1 98 ? -4.425 0.501 20.752 1.00 84.81 98 ILE A N 1
ATOM 754 C CA . ILE A 1 98 ? -4.291 1.947 20.603 1.00 84.81 98 ILE A CA 1
ATOM 755 C C . ILE A 1 98 ? -4.950 2.616 21.809 1.00 84.81 98 ILE A C 1
ATOM 757 O O . ILE A 1 98 ? -6.109 2.338 22.129 1.00 84.81 98 ILE A O 1
ATOM 761 N N . ASP A 1 99 ? -4.204 3.474 22.499 1.00 85.50 99 ASP A N 1
ATOM 762 C CA . ASP A 1 99 ? -4.712 4.186 23.669 1.00 85.50 99 ASP A CA 1
ATOM 763 C C . ASP A 1 99 ? -5.886 5.094 23.293 1.00 85.50 99 ASP A C 1
ATOM 765 O O . ASP A 1 99 ? -5.876 5.773 22.269 1.00 85.50 99 ASP A O 1
ATOM 769 N N . GLU A 1 100 ? -6.929 5.062 24.126 1.00 88.50 100 GLU A N 1
ATOM 770 C CA . GLU A 1 100 ? -8.161 5.848 23.955 1.00 88.50 100 GLU A CA 1
ATOM 771 C C . GLU A 1 100 ? -8.894 5.635 22.614 1.00 88.50 100 GLU A C 1
ATOM 773 O O . GLU A 1 100 ? -9.795 6.399 22.267 1.00 88.50 100 GLU A O 1
ATOM 778 N N . SER A 1 101 ? -8.582 4.557 21.889 1.00 88.50 101 SER A N 1
ATOM 779 C CA . SER A 1 101 ? -9.234 4.196 20.632 1.00 88.50 101 SER A CA 1
ATOM 780 C C . SER A 1 101 ? -9.824 2.785 20.665 1.00 88.50 101 SER A C 1
ATOM 782 O O . SER A 1 101 ? -9.401 1.909 21.416 1.00 88.50 101 SER A O 1
ATOM 784 N N . SER A 1 102 ? -10.843 2.571 19.831 1.00 89.38 102 SER A N 1
ATOM 785 C CA . SER A 1 102 ? -11.415 1.244 19.557 1.00 89.38 102 SER A CA 1
ATOM 786 C C . SER A 1 102 ? -10.810 0.572 18.319 1.00 89.38 102 SER A C 1
ATOM 788 O O . SER A 1 102 ? -11.149 -0.572 18.019 1.00 89.38 102 SER A O 1
ATOM 790 N N . GLN A 1 103 ? -9.922 1.274 17.609 1.00 89.31 103 GLN A N 1
ATOM 791 C CA . GLN A 1 103 ? -9.178 0.738 16.474 1.00 89.31 103 GLN A CA 1
ATOM 792 C C . GLN A 1 103 ? -8.237 -0.379 16.947 1.00 89.31 103 GLN A C 1
ATOM 794 O O . GLN A 1 103 ? -7.709 -0.346 18.059 1.00 89.31 103 GLN A O 1
ATOM 799 N N . THR A 1 104 ? -8.050 -1.384 16.097 1.00 86.06 104 THR A N 1
ATOM 800 C CA . THR A 1 104 ? -7.282 -2.603 16.405 1.00 86.06 104 THR A CA 1
ATOM 801 C C . THR A 1 104 ? -6.067 -2.791 15.502 1.00 86.06 104 THR A C 1
ATOM 803 O O . THR A 1 104 ? -5.244 -3.673 15.745 1.00 86.06 104 THR A O 1
ATOM 806 N N . ILE A 1 105 ? -5.947 -1.961 14.465 1.00 86.00 105 ILE A N 1
ATOM 807 C CA . ILE A 1 105 ? -4.832 -1.943 13.523 1.00 86.00 105 ILE A CA 1
ATOM 808 C C . ILE A 1 105 ? -4.184 -0.560 13.579 1.00 86.00 105 ILE A C 1
ATOM 810 O O . ILE A 1 105 ? -4.890 0.446 13.555 1.00 86.00 105 ILE A O 1
ATOM 814 N N . ASN A 1 106 ? -2.857 -0.516 13.640 1.00 84.25 106 ASN A N 1
ATOM 815 C CA . ASN A 1 106 ? -2.084 0.719 13.555 1.00 84.25 106 ASN A CA 1
ATOM 816 C C . ASN A 1 106 ? -1.030 0.594 12.463 1.00 84.25 106 ASN A C 1
ATOM 818 O O . ASN A 1 106 ? -0.461 -0.492 12.290 1.00 84.25 106 ASN A O 1
ATOM 822 N N . ASP A 1 107 ? -0.746 1.688 11.770 1.00 83.44 107 ASP A N 1
ATOM 823 C CA . ASP A 1 107 ? 0.516 1.809 11.068 1.00 83.44 107 ASP A CA 1
ATOM 824 C C . ASP A 1 107 ? 1.639 2.233 11.999 1.00 83.44 107 ASP A C 1
ATOM 826 O O . ASP A 1 107 ? 1.471 3.011 12.925 1.00 83.44 107 ASP A O 1
ATOM 830 N N . VAL A 1 108 ? 2.787 1.606 11.810 1.00 81.69 108 VAL A N 1
ATOM 831 C CA . VAL A 1 108 ? 3.941 1.699 12.692 1.00 81.69 108 VAL A CA 1
ATOM 832 C C . VAL A 1 108 ? 5.211 1.629 11.864 1.00 81.69 108 VAL A C 1
ATOM 834 O O . VAL A 1 108 ? 5.225 1.161 10.715 1.00 81.69 108 VAL A O 1
ATOM 837 N N . SER A 1 109 ? 6.319 2.062 12.460 1.00 80.94 109 SER A N 1
ATOM 838 C CA . SER A 1 109 ? 7.634 1.721 11.930 1.00 80.94 109 SER A CA 1
ATOM 839 C C . SER A 1 109 ? 7.777 0.200 11.873 1.00 80.94 109 SER A C 1
ATOM 841 O O . SER A 1 109 ? 7.352 -0.519 12.777 1.00 80.94 109 SER A O 1
ATOM 843 N N . CYS A 1 110 ? 8.405 -0.307 10.816 1.00 74.31 110 CYS A N 1
ATOM 844 C CA . CYS A 1 110 ? 8.615 -1.744 10.649 1.00 74.31 110 CYS A CA 1
ATOM 845 C C . CYS A 1 110 ? 9.528 -2.368 11.713 1.00 74.31 110 CYS A C 1
ATOM 847 O O . CYS A 1 110 ? 9.498 -3.583 11.891 1.00 74.31 110 CYS A O 1
ATOM 849 N N . ASP A 1 111 ? 10.299 -1.537 12.415 1.00 72.81 111 ASP A N 1
ATOM 850 C CA . ASP A 1 111 ? 11.182 -1.949 13.508 1.00 72.81 111 ASP A CA 1
ATOM 851 C C . ASP A 1 111 ? 10.579 -1.676 14.896 1.00 72.81 111 ASP A C 1
ATOM 853 O O . ASP A 1 111 ? 11.229 -1.930 15.911 1.00 72.81 111 ASP A O 1
ATOM 857 N N . ASP A 1 112 ? 9.357 -1.141 14.964 1.00 69.31 112 ASP A N 1
ATOM 858 C CA . ASP A 1 112 ? 8.676 -0.950 16.239 1.00 69.31 112 ASP A CA 1
ATOM 859 C C . ASP A 1 112 ? 8.191 -2.308 16.774 1.00 69.31 112 ASP A C 1
ATOM 861 O O . ASP A 1 112 ? 7.708 -3.156 16.025 1.00 69.31 112 ASP A O 1
ATOM 865 N N . ALA A 1 113 ? 8.356 -2.539 18.072 1.00 62.75 113 ALA A N 1
ATOM 866 C CA . ALA A 1 113 ? 7.946 -3.764 18.760 1.00 62.75 113 ALA A CA 1
ATOM 867 C C . ALA A 1 113 ? 7.227 -3.470 20.084 1.00 62.75 113 ALA A C 1
ATOM 869 O O . ALA A 1 113 ? 6.633 -4.375 20.680 1.00 62.75 113 ALA A O 1
ATOM 870 N N . GLU A 1 114 ? 7.263 -2.223 20.558 1.00 66.56 114 GLU A N 1
ATOM 871 C CA . GLU A 1 114 ? 6.587 -1.840 21.787 1.00 66.56 114 GLU A CA 1
ATOM 872 C C . GLU A 1 114 ? 5.097 -1.670 21.451 1.00 66.56 114 GLU A C 1
ATOM 874 O O . GLU A 1 114 ? 4.720 -0.846 20.630 1.00 66.56 114 GLU A O 1
ATOM 879 N N . ASN A 1 115 ? 4.229 -2.480 22.069 1.00 63.44 115 ASN A N 1
ATOM 880 C CA . ASN A 1 115 ? 2.755 -2.465 21.922 1.00 63.44 115 ASN A CA 1
ATOM 881 C C . ASN A 1 115 ? 2.150 -3.270 20.758 1.00 63.44 115 ASN A C 1
ATOM 883 O O .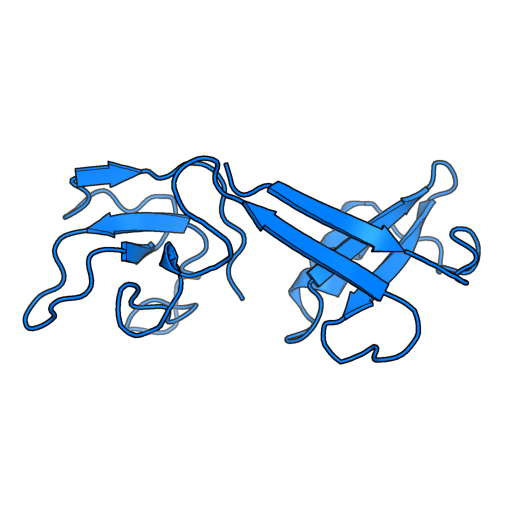 ASN A 1 115 ? 0.941 -3.201 20.511 1.00 63.44 115 ASN A O 1
ATOM 887 N N . GLN A 1 116 ? 2.953 -4.100 20.097 1.00 68.12 116 GLN A N 1
ATOM 888 C CA . GLN A 1 116 ? 2.494 -4.954 19.005 1.00 68.12 116 GLN A CA 1
ATOM 889 C C . GLN A 1 116 ? 2.133 -6.355 19.508 1.00 68.12 116 GLN A C 1
ATOM 891 O O . GLN A 1 116 ? 2.963 -7.056 20.085 1.00 68.12 116 GLN A O 1
ATOM 896 N N . PHE A 1 117 ? 0.889 -6.787 19.283 1.00 64.06 117 PHE A N 1
ATOM 897 C CA . PHE A 1 117 ? 0.421 -8.131 19.669 1.00 64.06 117 PHE A CA 1
ATOM 898 C C . PHE A 1 117 ? 0.643 -9.168 18.566 1.00 64.06 117 PHE A C 1
ATOM 900 O O . PHE A 1 117 ? 0.591 -10.373 18.811 1.00 64.06 117 PHE A O 1
ATOM 907 N N . GLY A 1 118 ? 0.894 -8.694 17.351 1.00 57.66 118 GLY A N 1
ATOM 908 C CA . GLY A 1 118 ? 1.212 -9.502 16.191 1.00 57.66 118 GLY A CA 1
ATOM 909 C C . GLY A 1 118 ? 1.414 -8.604 14.983 1.00 57.66 118 GLY A C 1
ATOM 910 O O . GLY A 1 118 ? 0.737 -7.588 14.829 1.00 57.66 118 GLY A O 1
ATOM 911 N N . THR A 1 119 ? 2.344 -8.982 14.115 1.00 55.19 119 THR A N 1
ATOM 912 C CA . THR A 1 119 ? 2.500 -8.308 12.831 1.00 55.19 119 THR A CA 1
ATOM 913 C C . THR A 1 119 ? 1.490 -8.901 11.867 1.00 55.19 119 THR A C 1
ATOM 915 O O . THR A 1 119 ? 1.254 -10.115 11.844 1.00 55.19 119 THR A O 1
ATOM 918 N N . VAL A 1 120 ? 0.891 -8.059 11.040 1.00 51.16 120 VAL A N 1
ATOM 919 C CA . VAL A 1 120 ? 0.191 -8.570 9.877 1.00 51.16 120 VAL A CA 1
ATOM 920 C C . VAL A 1 120 ? 1.115 -8.347 8.691 1.00 51.16 120 VAL A C 1
ATOM 922 O O . VAL A 1 120 ? 1.207 -7.264 8.120 1.00 51.16 120 VAL A O 1
ATOM 925 N N . CYS A 1 121 ? 1.871 -9.387 8.347 1.00 42.50 121 CYS A N 1
ATOM 926 C CA . CYS A 1 121 ? 2.853 -9.304 7.275 1.00 42.50 121 CYS A CA 1
ATOM 927 C C . CYS A 1 121 ? 2.181 -8.984 5.932 1.00 42.50 121 CYS A C 1
ATOM 929 O O . CYS A 1 121 ? 1.382 -9.778 5.422 1.00 42.50 121 CYS A O 1
ATOM 931 N N . GLY A 1 122 ? 2.575 -7.858 5.337 1.00 44.94 122 GLY A N 1
ATOM 932 C CA . GLY A 1 122 ? 2.325 -7.503 3.942 1.00 44.94 122 GLY A CA 1
ATOM 933 C C . GLY A 1 122 ? 1.211 -6.489 3.749 1.00 44.94 122 GLY A C 1
ATOM 934 O O . GLY A 1 122 ? 0.201 -6.835 3.154 1.00 44.94 122 GLY A O 1
ATOM 935 N N . TYR A 1 123 ? 1.409 -5.253 4.189 1.00 46.81 123 TYR A N 1
ATOM 936 C CA . TYR A 1 123 ? 0.615 -4.126 3.715 1.00 46.81 123 TYR A CA 1
ATOM 937 C C . TYR A 1 123 ? 1.517 -3.089 3.056 1.00 46.81 123 TYR A C 1
ATOM 939 O O . TYR A 1 123 ? 2.703 -3.007 3.362 1.00 46.81 123 TYR A O 1
ATOM 947 N N . GLN A 1 124 ? 0.925 -2.327 2.144 1.00 37.41 124 GLN A N 1
ATOM 948 C CA . GLN A 1 124 ? 1.487 -1.127 1.546 1.00 37.41 124 GLN A CA 1
ATOM 949 C C . GLN A 1 124 ? 0.631 0.032 2.063 1.00 37.41 124 GLN A C 1
ATOM 951 O O . GLN A 1 124 ? -0.585 0.019 1.866 1.00 37.41 124 GLN A O 1
ATOM 956 N N . LEU A 1 125 ? 1.249 0.972 2.773 1.00 36.72 125 LEU A N 1
ATOM 957 C CA . LEU A 1 125 ? 0.617 2.192 3.271 1.00 36.72 125 LEU A CA 1
ATOM 958 C C . LEU A 1 125 ? 1.188 3.415 2.545 1.00 36.72 125 LEU A C 1
ATOM 960 O O . LEU A 1 125 ? 2.285 3.346 1.995 1.00 36.72 125 LEU A O 1
ATOM 964 N N . ILE A 1 126 ? 0.373 4.471 2.526 1.00 46.03 126 ILE A N 1
ATOM 965 C CA . ILE A 1 126 ? 0.443 5.715 1.734 1.00 46.03 126 ILE A CA 1
ATOM 966 C C . ILE A 1 126 ? 1.776 6.477 1.875 1.00 46.03 126 ILE A C 1
ATOM 968 O O . ILE A 1 126 ? 2.258 6.702 3.009 1.00 46.03 126 ILE A O 1
#

Foldseek 3Di:
DKDWDWDFAPDDQQPADQDDPVCLVVVLVVDPFWDDWDADPRRRIDTDGPPPVPGIDDIFIDLVPDGGCPCVPPLAEDADQADPVRPAGQQFKAQFDDPPHPHRIYRHHPPDDPGGPDGSPDDGGD

Radius of gyration: 16.38 Å; Cα contacts (8 Å, |Δi|>4): 235; chains: 1; bounding box: 29×27×48 Å

pLDDT: mean 73.86, std 14.34, range [36.72, 95.12]

Sequence (126 aa):
MMLVFGKVENVDLADGPVKSEKNCIDGCFSETDCVVAYMNSNGNCISFNYNYEKKLSHFEWTDGYTKGNSALSSSNAALSGWDYYKTVRENCLSAARIDESSQTINDVSCDDAENQFGTVCGYQLI

Solvent-accessible surface area (backbone atoms only — not comparable to full-atom values): 7376 Å² total; per-residue (Å²): 73,56,44,78,45,67,42,81,43,98,67,71,72,73,75,25,60,74,43,55,70,66,59,35,48,52,50,25,70,72,37,94,50,43,76,44,62,46,70,45,98,83,28,14,28,42,70,40,41,75,81,48,86,83,37,68,54,65,79,47,47,32,48,88,81,53,77,48,62,60,67,68,32,76,80,28,17,50,80,74,43,39,43,98,82,69,82,47,62,15,54,27,44,26,38,27,79,46,85,100,51,84,31,46,31,31,49,33,44,78,84,65,64,88,65,53,82,41,76,53,61,49,59,86,61,113

Secondary structure (DSSP, 8-state):
--EEEEEE-S--TT-SPB--HHHHHHHHHHSTTEEEEEE-TT-BEEEEETT-TTTEEEEEEE-SSSSTTGGGSTTTEE--SB-TTSSSB--EEEEE--TT----EEEE-TT--TTEEEE-------

Mean predicted aligned error: 12.02 Å

InterPro domains:
  IPR006583 PAN-3 domain [PF08277] (1-58)